Protein AF-A0A0Q8VPU6-F1 (afdb_monomer_lite)

pLDDT: mean 77.77, std 11.26, range [45.19, 90.81]

Sequence (61 aa):
MLLCWFHHRTLETSGWGIRMIRGAPQIRPPVWLDPGGRWRHSTKSPTRLTDQLERRPAAVA

Secondary structure (DSSP, 8-state):
-PPPHHHHTTTTTS--EEEEETTEEEEE--TTT-TT---EE-TT-HHHHHHHHHHS-----

Structure (mmCIF, N/CA/C/O backbone):
data_AF-A0A0Q8VPU6-F1
#
_entry.id   AF-A0A0Q8VPU6-F1
#
loop_
_atom_site.group_PDB
_atom_site.id
_atom_site.type_symbol
_atom_site.label_atom_id
_atom_site.label_alt_id
_atom_site.label_comp_id
_atom_site.label_asym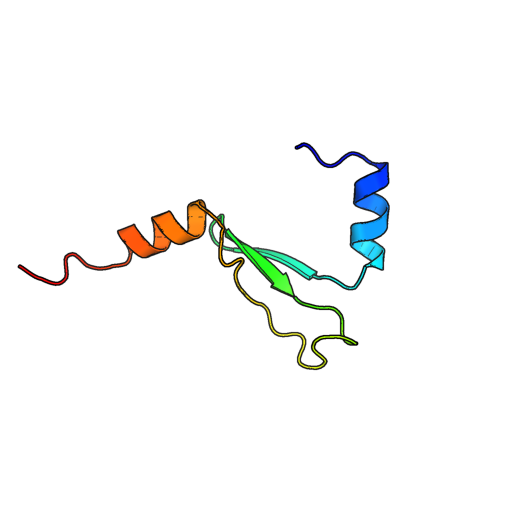_id
_atom_site.label_entity_id
_atom_site.label_seq_id
_atom_site.pdbx_PDB_ins_code
_atom_site.Cartn_x
_atom_site.Cartn_y
_atom_site.Cartn_z
_atom_site.occupancy
_atom_site.B_iso_or_equiv
_atom_site.auth_seq_id
_atom_site.auth_comp_id
_atom_site.auth_asym_id
_atom_site.auth_atom_id
_atom_site.pdbx_PDB_model_num
ATOM 1 N N . MET A 1 1 ? 4.650 5.523 12.043 1.00 48.94 1 MET A N 1
ATOM 2 C CA . MET A 1 1 ? 5.566 5.450 10.886 1.00 48.94 1 MET A CA 1
ATOM 3 C C . MET A 1 1 ? 5.062 6.434 9.833 1.00 48.94 1 MET A C 1
ATOM 5 O O . MET A 1 1 ? 4.094 6.123 9.151 1.00 48.94 1 MET A O 1
ATOM 9 N N . LEU A 1 2 ? 5.607 7.653 9.785 1.00 59.78 2 LEU A N 1
ATOM 10 C CA . LEU A 1 2 ? 5.239 8.642 8.763 1.00 59.78 2 LEU A CA 1
ATOM 11 C C . LEU A 1 2 ? 6.057 8.350 7.499 1.00 59.78 2 LEU A C 1
ATOM 13 O O . LEU A 1 2 ? 7.274 8.214 7.569 1.00 59.78 2 LEU A O 1
ATOM 17 N N . LEU A 1 3 ? 5.382 8.192 6.365 1.00 58.06 3 LEU A N 1
ATOM 18 C CA . LEU A 1 3 ? 6.001 7.878 5.080 1.00 58.06 3 LEU A CA 1
ATOM 19 C C . LEU A 1 3 ? 6.773 9.121 4.581 1.00 58.06 3 LEU A C 1
ATOM 21 O O . LEU A 1 3 ? 6.174 10.176 4.384 1.00 58.06 3 LEU A O 1
ATOM 25 N N . CYS A 1 4 ? 8.095 9.020 4.427 1.00 76.81 4 CYS A N 1
ATOM 26 C CA . CYS A 1 4 ? 8.985 10.101 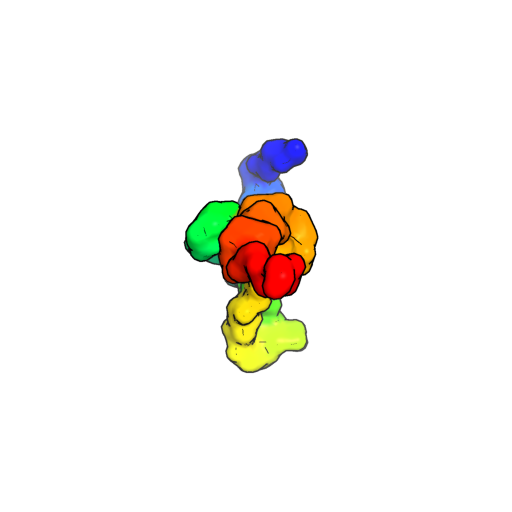3.973 1.00 76.81 4 CYS A CA 1
ATOM 27 C C . CYS A 1 4 ? 8.897 10.303 2.449 1.00 76.81 4 CYS A C 1
ATOM 29 O O . CYS A 1 4 ? 8.532 9.374 1.735 1.00 76.81 4 CYS A O 1
ATOM 31 N N . TRP A 1 5 ? 9.308 11.462 1.914 1.00 66.44 5 TRP A N 1
ATOM 32 C CA . TRP A 1 5 ?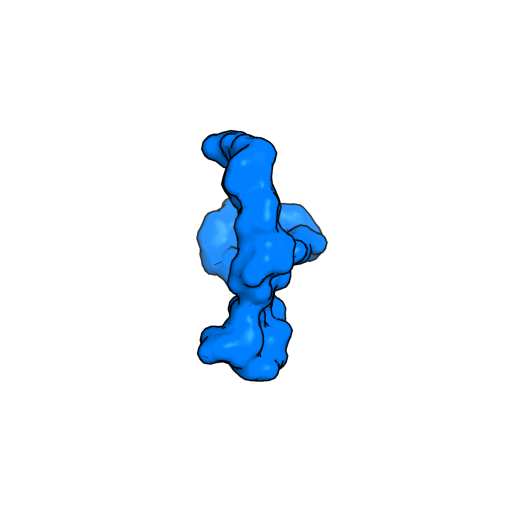 9.271 11.765 0.465 1.00 66.44 5 TRP A CA 1
ATOM 33 C C . TRP A 1 5 ? 9.874 10.659 -0.423 1.00 66.44 5 TRP A C 1
ATOM 35 O O . TRP A 1 5 ? 9.264 10.242 -1.407 1.00 66.44 5 TRP A O 1
ATOM 45 N N . PHE A 1 6 ? 11.024 10.102 -0.027 1.00 68.56 6 PHE A N 1
ATOM 46 C CA . PHE A 1 6 ? 11.663 8.996 -0.750 1.00 68.56 6 PHE A CA 1
ATOM 47 C C . PHE A 1 6 ? 10.801 7.721 -0.794 1.00 68.56 6 PHE A C 1
ATOM 49 O O . PHE A 1 6 ? 10.901 6.940 -1.732 1.00 68.56 6 PHE A O 1
ATOM 56 N N . HIS A 1 7 ? 9.926 7.524 0.191 1.00 64.81 7 HIS A N 1
ATOM 57 C CA . HIS A 1 7 ? 8.983 6.410 0.242 1.00 64.81 7 HIS A CA 1
ATOM 58 C C . HIS A 1 7 ? 7.711 6.680 -0.592 1.00 64.81 7 HIS A C 1
ATOM 60 O O . HIS A 1 7 ? 7.036 5.739 -1.001 1.00 64.81 7 HIS A O 1
ATOM 66 N N . HIS A 1 8 ? 7.375 7.940 -0.892 1.00 64.06 8 HIS A N 1
ATOM 67 C CA . HIS A 1 8 ? 6.185 8.276 -1.691 1.00 64.06 8 HIS A CA 1
ATOM 68 C C . HIS A 1 8 ? 6.416 8.187 -3.198 1.00 64.06 8 HIS A C 1
ATOM 70 O O . HIS A 1 8 ? 5.496 7.820 -3.922 1.00 64.06 8 HIS A O 1
ATOM 76 N N . ARG A 1 9 ? 7.641 8.426 -3.686 1.00 69.75 9 ARG A N 1
ATOM 77 C CA . ARG A 1 9 ? 7.941 8.363 -5.134 1.00 69.75 9 ARG A CA 1
ATOM 78 C C . ARG A 1 9 ? 7.671 6.993 -5.766 1.00 69.75 9 ARG A C 1
ATOM 80 O O . ARG A 1 9 ? 7.499 6.899 -6.974 1.00 69.75 9 ARG A O 1
ATOM 87 N N . THR A 1 10 ? 7.686 5.929 -4.965 1.00 66.50 10 THR A N 1
ATOM 88 C CA . THR A 1 10 ? 7.427 4.564 -5.434 1.00 66.50 10 THR A CA 1
ATOM 89 C C . THR A 1 10 ? 5.956 4.195 -5.358 1.00 66.50 10 THR A C 1
ATOM 91 O O . THR A 1 10 ? 5.551 3.261 -6.038 1.00 66.50 10 THR A O 1
ATOM 94 N N . LEU A 1 11 ? 5.133 4.923 -4.593 1.00 66.19 11 LEU A N 1
ATOM 95 C CA . LEU A 1 11 ? 3.694 4.660 -4.556 1.00 66.19 11 LEU A CA 1
ATOM 96 C C . LEU A 1 11 ? 3.086 4.836 -5.947 1.00 66.19 11 LEU A C 1
ATOM 98 O O . LEU A 1 11 ? 2.328 3.969 -6.377 1.00 66.19 11 LEU A O 1
ATOM 102 N N . GLU A 1 12 ? 3.499 5.874 -6.677 1.00 65.94 12 GLU A N 1
ATOM 103 C CA . GLU A 1 12 ? 2.972 6.151 -8.017 1.00 65.94 12 GLU A CA 1
ATOM 104 C C . GLU A 1 12 ? 3.395 5.110 -9.064 1.00 65.94 12 GLU A C 1
ATOM 106 O O . GLU A 1 12 ? 2.618 4.786 -9.959 1.00 65.94 12 GLU A O 1
ATOM 111 N N . THR A 1 13 ? 4.592 4.525 -8.940 1.00 75.19 13 THR A N 1
ATOM 112 C CA . THR A 1 13 ? 5.117 3.548 -9.913 1.00 75.19 13 THR A CA 1
ATOM 113 C C . THR A 1 13 ? 4.867 2.093 -9.533 1.00 75.19 13 THR A C 1
ATOM 115 O O . THR A 1 13 ? 4.970 1.209 -10.379 1.00 75.19 13 THR A O 1
ATOM 118 N N . SER A 1 14 ? 4.511 1.816 -8.278 1.00 76.69 14 SER A N 1
ATOM 119 C CA . SER A 1 14 ? 4.340 0.450 -7.770 1.00 76.69 14 SER A CA 1
ATOM 120 C C . SER A 1 14 ? 3.186 -0.323 -8.428 1.00 76.69 14 SER A C 1
ATOM 122 O O . SER A 1 14 ? 3.089 -1.540 -8.269 1.00 76.69 14 SER A O 1
ATOM 124 N N . GLY A 1 15 ? 2.290 0.372 -9.138 1.00 84.50 15 GLY A N 1
ATOM 125 C CA . GLY A 1 15 ? 1.085 -0.198 -9.743 1.00 84.50 15 GLY A CA 1
ATOM 126 C C . GLY A 1 15 ? -0.023 -0.517 -8.734 1.00 84.50 15 GLY A C 1
ATOM 127 O O . GLY A 1 15 ? -1.106 -0.949 -9.130 1.00 84.50 15 GLY A O 1
ATOM 128 N N . TRP A 1 16 ? 0.217 -0.292 -7.440 1.00 87.25 16 TRP A N 1
ATOM 129 C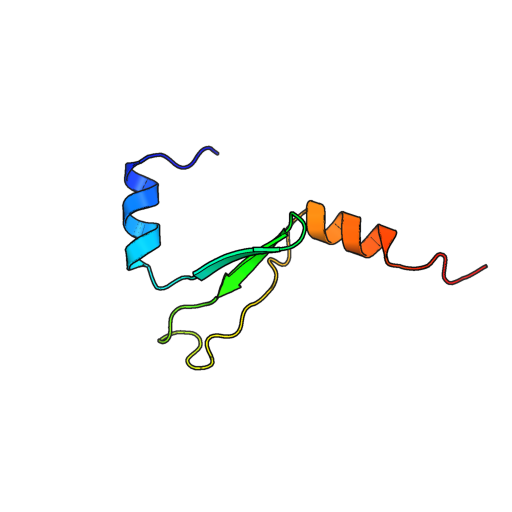 CA . TRP A 1 16 ? -0.787 -0.462 -6.399 1.00 87.25 16 TRP A CA 1
ATOM 130 C C . TRP A 1 16 ? -1.728 0.740 -6.370 1.00 87.25 16 TRP A C 1
ATOM 132 O O . TRP A 1 16 ? -1.302 1.891 -6.349 1.00 87.25 16 TRP A O 1
ATOM 142 N N . GLY A 1 17 ? -3.032 0.477 -6.322 1.00 88.69 17 GLY A N 1
ATOM 143 C CA . GLY A 1 17 ? -4.026 1.505 -6.026 1.00 88.69 17 GLY A CA 1
ATOM 144 C C . GLY A 1 17 ? -4.309 1.549 -4.531 1.00 88.69 17 GLY A C 1
ATOM 145 O O . GLY A 1 17 ? -4.565 0.509 -3.930 1.00 88.69 17 GLY A O 1
ATOM 146 N N . ILE A 1 18 ? -4.326 2.737 -3.931 1.00 87.38 18 ILE A N 1
ATOM 147 C CA . ILE A 1 18 ? -4.766 2.939 -2.545 1.00 87.38 18 ILE A CA 1
ATOM 148 C C . ILE A 1 18 ? -5.850 4.015 -2.551 1.00 87.38 18 ILE A C 1
ATOM 150 O O . ILE A 1 18 ? -5.672 5.072 -3.151 1.00 87.38 18 ILE A O 1
ATOM 154 N N . ARG A 1 19 ? -6.985 3.752 -1.899 1.00 87.69 19 ARG A N 1
ATOM 155 C CA . ARG A 1 19 ? -8.052 4.744 -1.698 1.00 87.69 19 ARG A CA 1
ATOM 156 C C . ARG A 1 19 ? -8.648 4.625 -0.304 1.00 87.69 19 ARG A C 1
ATOM 158 O O . ARG A 1 19 ? -8.685 3.533 0.256 1.00 87.69 19 ARG A O 1
ATOM 165 N N . MET A 1 20 ? -9.166 5.723 0.231 1.00 88.38 20 MET A N 1
ATOM 166 C CA . MET A 1 20 ? -9.855 5.744 1.522 1.00 88.38 20 MET A CA 1
ATOM 167 C C . MET A 1 20 ? -11.366 5.720 1.306 1.00 88.38 20 MET A C 1
ATOM 169 O O . MET A 1 20 ? -11.896 6.537 0.560 1.00 88.38 20 MET A O 1
ATOM 173 N N . ILE A 1 21 ? -12.070 4.796 1.959 1.00 87.19 21 ILE A N 1
ATOM 174 C CA . ILE A 1 21 ? -13.534 4.704 1.933 1.00 87.19 21 ILE A CA 1
ATOM 175 C C . ILE A 1 21 ? -14.011 4.577 3.378 1.00 87.19 21 ILE A C 1
ATOM 177 O O . ILE A 1 21 ? -13.684 3.595 4.041 1.00 87.19 21 ILE A O 1
ATOM 181 N N . ARG A 1 22 ? -14.776 5.565 3.865 1.00 82.62 22 ARG A N 1
ATOM 182 C CA . ARG A 1 22 ? -15.289 5.614 5.252 1.00 82.62 22 ARG A CA 1
ATOM 183 C C . ARG A 1 22 ? -14.188 5.405 6.305 1.00 82.62 22 ARG A C 1
ATOM 185 O O . ARG A 1 22 ? -14.295 4.552 7.171 1.00 82.62 22 ARG A O 1
ATOM 192 N N . GLY A 1 23 ? -13.068 6.114 6.161 1.00 82.69 23 GLY A N 1
ATOM 193 C CA . GLY A 1 23 ? -11.937 6.013 7.095 1.00 82.69 23 GLY A CA 1
ATOM 194 C C . GLY A 1 23 ? -11.117 4.717 7.005 1.00 82.69 23 GLY A C 1
ATOM 195 O O . GLY A 1 23 ? -10.093 4.605 7.672 1.00 82.69 23 GLY A O 1
ATOM 196 N N . ALA A 1 24 ? -11.491 3.764 6.145 1.00 83.88 24 ALA A N 1
ATOM 197 C CA . ALA A 1 24 ? -10.747 2.528 5.932 1.00 83.88 24 ALA A CA 1
ATOM 198 C C . ALA A 1 24 ? -10.034 2.519 4.565 1.00 83.88 24 ALA A C 1
ATOM 200 O O . ALA A 1 24 ? -10.655 2.837 3.544 1.00 83.88 24 ALA A O 1
ATOM 201 N N . PRO A 1 25 ? -8.757 2.101 4.494 1.00 85.50 25 PRO A N 1
ATOM 202 C CA . PRO A 1 25 ? -8.067 1.941 3.226 1.00 85.50 25 PRO A CA 1
ATOM 203 C C . PRO A 1 25 ? -8.578 0.712 2.465 1.00 85.50 25 PRO A C 1
ATOM 205 O O . PRO A 1 25 ? -8.725 -0.391 3.009 1.00 85.50 25 PRO A O 1
ATOM 208 N N . GLN A 1 26 ? -8.792 0.902 1.169 1.00 89.56 26 GLN A N 1
ATOM 209 C CA . GLN A 1 26 ? -8.893 -0.157 0.179 1.00 89.56 26 GLN A CA 1
ATOM 210 C C . GLN A 1 26 ? -7.647 -0.147 -0.700 1.00 89.56 26 GLN A C 1
ATOM 212 O O . GLN A 1 26 ? -7.134 0.910 -1.065 1.00 89.56 26 GLN A O 1
ATOM 217 N N . ILE A 1 27 ? -7.190 -1.345 -1.042 1.00 88.50 27 ILE A N 1
ATOM 218 C CA . ILE A 1 27 ? -5.980 -1.595 -1.811 1.00 88.50 27 ILE A CA 1
ATOM 219 C C . ILE A 1 27 ? -6.381 -2.353 -3.079 1.00 88.50 27 ILE A C 1
ATOM 221 O O . ILE A 1 27 ? -7.193 -3.282 -3.026 1.00 88.50 27 ILE A O 1
ATOM 225 N N . ARG A 1 28 ? -5.830 -1.948 -4.220 1.00 90.81 28 ARG A N 1
ATOM 226 C CA . ARG A 1 28 ? -5.949 -2.636 -5.506 1.00 90.81 28 ARG A CA 1
ATOM 227 C C . ARG A 1 28 ? -4.566 -3.144 -5.921 1.00 90.81 28 ARG A C 1
ATOM 229 O O . ARG A 1 28 ? -3.650 -2.322 -5.981 1.00 90.81 28 ARG A O 1
ATOM 236 N N . PRO A 1 29 ? -4.407 -4.445 -6.215 1.00 89.06 29 PRO A N 1
ATOM 237 C CA . PRO A 1 29 ? -3.137 -4.977 -6.687 1.00 89.06 29 PRO A CA 1
ATOM 238 C C . PRO A 1 29 ? -2.778 -4.444 -8.081 1.00 89.06 29 PRO A C 1
ATOM 240 O O . PRO A 1 29 ? -3.678 -4.066 -8.838 1.00 89.06 29 PRO A O 1
ATOM 243 N N . PRO A 1 30 ? -1.490 -4.458 -8.452 1.00 88.31 30 PRO A N 1
ATOM 244 C CA . PRO A 1 30 ? -1.062 -4.220 -9.822 1.00 88.31 30 PRO A CA 1
ATOM 245 C C . PRO A 1 30 ? -1.608 -5.288 -10.775 1.00 88.31 30 PRO A C 1
ATOM 247 O O . PRO A 1 30 ? -1.864 -6.425 -10.375 1.00 88.31 30 PRO A O 1
ATOM 250 N N . VAL A 1 31 ? -1.697 -4.944 -12.060 1.00 87.62 31 VAL A N 1
ATOM 251 C CA . VAL A 1 31 ? -2.263 -5.809 -13.115 1.00 87.62 31 VAL A CA 1
ATOM 252 C C . VAL A 1 31 ? -1.556 -7.157 -13.267 1.00 87.62 31 VAL A C 1
ATOM 254 O O . VAL A 1 31 ? -2.189 -8.132 -13.649 1.00 87.62 31 VAL A O 1
ATOM 257 N N . TRP A 1 32 ? -0.264 -7.235 -12.939 1.00 88.25 32 TRP A N 1
ATOM 258 C CA . TRP A 1 32 ? 0.499 -8.485 -12.983 1.00 88.25 32 TRP A CA 1
ATOM 259 C C . TRP A 1 32 ? 0.143 -9.445 -11.837 1.00 88.25 32 TRP A C 1
ATOM 261 O O . TRP A 1 32 ? 0.403 -10.638 -11.946 1.00 88.25 32 TRP A O 1
ATOM 271 N N . LEU A 1 33 ? -0.448 -8.939 -10.749 1.00 87.88 33 LEU A N 1
ATOM 272 C CA . LEU A 1 33 ? -0.849 -9.725 -9.580 1.00 87.88 33 LEU A CA 1
ATOM 273 C C . LEU A 1 33 ? -2.351 -10.036 -9.575 1.00 87.88 33 LEU A C 1
ATOM 275 O O . LEU A 1 33 ? -2.756 -11.138 -9.219 1.00 87.88 33 LEU A O 1
ATOM 279 N N . ASP A 1 34 ? -3.183 -9.066 -9.953 1.00 85.50 34 ASP A N 1
ATOM 280 C CA . ASP A 1 34 ? -4.630 -9.238 -10.113 1.00 85.50 34 ASP A CA 1
ATOM 281 C C . ASP A 1 34 ? -5.074 -8.490 -11.379 1.00 85.50 34 ASP A C 1
ATOM 283 O O .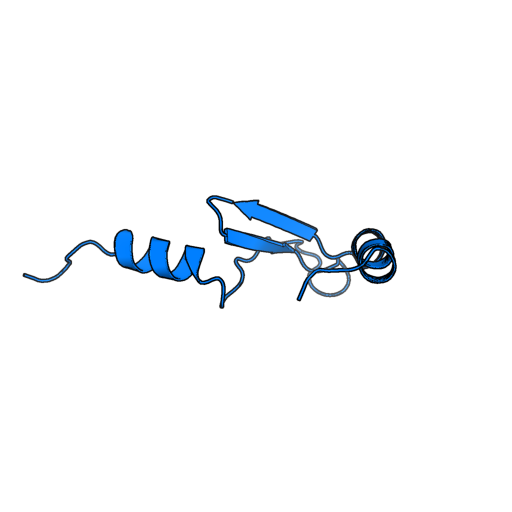 ASP A 1 34 ? -5.381 -7.293 -11.310 1.00 85.50 34 ASP A O 1
ATOM 287 N N . PRO A 1 35 ? -5.126 -9.170 -12.541 1.00 85.00 35 PRO A N 1
ATOM 288 C CA . PRO A 1 35 ? -5.590 -8.567 -13.791 1.00 85.00 35 PRO A CA 1
ATOM 289 C C . PRO A 1 35 ? -7.019 -8.019 -13.689 1.00 85.00 35 PRO A C 1
ATOM 291 O O . PRO A 1 35 ? -7.383 -7.094 -14.410 1.00 85.00 35 PRO A O 1
ATOM 294 N N . GLY A 1 36 ? -7.826 -8.556 -12.765 1.00 87.38 36 GLY A N 1
ATOM 295 C CA . GLY A 1 36 ? -9.184 -8.089 -12.501 1.00 87.38 36 GLY A CA 1
ATOM 296 C C . GLY A 1 36 ? -9.248 -6.758 -11.751 1.00 87.38 36 GLY A C 1
ATOM 297 O O . GLY A 1 36 ? -10.334 -6.191 -11.623 1.00 87.38 36 GLY A O 1
ATOM 298 N N . GLY A 1 37 ? -8.124 -6.251 -11.228 1.00 86.00 37 GLY A N 1
ATOM 299 C CA . GLY A 1 37 ? -8.039 -4.919 -10.627 1.00 86.00 37 GLY A CA 1
ATOM 300 C C . GLY A 1 37 ? -9.043 -4.691 -9.495 1.00 86.00 37 GLY A C 1
ATOM 301 O O . GLY A 1 37 ? -9.536 -3.572 -9.309 1.00 86.00 37 GLY A O 1
ATOM 302 N N . ARG A 1 38 ? -9.391 -5.744 -8.747 1.00 88.81 38 ARG A N 1
ATOM 303 C CA . ARG A 1 38 ? -10.435 -5.660 -7.724 1.00 88.81 38 ARG A CA 1
ATOM 304 C C . ARG A 1 38 ? -9.924 -4.909 -6.501 1.00 88.81 38 ARG A C 1
ATOM 306 O O . ARG A 1 38 ? -8.884 -5.231 -5.932 1.00 88.81 38 ARG A O 1
ATOM 313 N N . TRP A 1 39 ? -10.712 -3.940 -6.049 1.00 89.75 39 TRP A N 1
ATOM 314 C CA . TRP A 1 39 ? -10.481 -3.264 -4.778 1.00 89.75 39 TRP A CA 1
ATOM 315 C C . TRP A 1 39 ? -10.796 -4.200 -3.615 1.00 89.75 39 TRP A C 1
ATOM 317 O O . TRP A 1 39 ? -11.890 -4.763 -3.532 1.00 89.75 39 TRP A O 1
ATOM 327 N N . ARG A 1 40 ? -9.845 -4.340 -2.694 1.00 87.31 40 ARG A N 1
ATOM 328 C CA . ARG A 1 40 ? -9.978 -5.156 -1.486 1.00 87.31 40 ARG A CA 1
ATOM 329 C C . ARG A 1 40 ? -9.784 -4.269 -0.270 1.00 87.31 40 ARG A C 1
ATOM 331 O O . ARG A 1 40 ? -8.899 -3.420 -0.238 1.00 87.31 40 ARG A O 1
ATOM 338 N N . HIS A 1 41 ? -10.623 -4.444 0.740 1.00 84.81 41 HIS A N 1
ATOM 339 C CA . HIS A 1 41 ? -10.406 -3.775 2.017 1.00 84.81 41 HIS A CA 1
ATOM 340 C C . HIS A 1 41 ? -9.133 -4.302 2.676 1.00 84.81 41 HIS A C 1
ATOM 342 O O . HIS A 1 41 ? -8.891 -5.509 2.655 1.00 84.81 41 HIS A O 1
ATOM 348 N N . SER A 1 42 ? -8.371 -3.422 3.330 1.00 79.62 42 SER A N 1
ATOM 349 C CA . SER A 1 42 ? -7.308 -3.882 4.221 1.00 79.62 42 SER A CA 1
ATOM 350 C C . SER A 1 42 ? -7.911 -4.738 5.342 1.00 79.62 42 SER A C 1
ATOM 352 O O . SER A 1 42 ? -8.895 -4.354 5.986 1.00 79.62 42 SER A O 1
ATOM 354 N N . THR A 1 43 ? -7.351 -5.928 5.555 1.00 74.06 43 THR A N 1
ATOM 355 C CA . THR A 1 43 ? -7.848 -6.897 6.546 1.00 74.06 43 THR A CA 1
ATOM 356 C C . THR A 1 43 ? -7.611 -6.425 7.983 1.00 74.06 43 THR A C 1
ATOM 358 O O . THR A 1 43 ? -8.342 -6.820 8.881 1.00 74.06 43 THR A O 1
ATOM 361 N N . LYS A 1 44 ? -6.608 -5.564 8.208 1.00 76.06 44 LYS A N 1
ATOM 362 C CA . LYS A 1 44 ? -6.134 -5.156 9.544 1.00 76.06 44 LYS A CA 1
ATOM 363 C C . LYS A 1 44 ? -6.421 -3.686 9.884 1.00 76.06 44 LYS A C 1
ATOM 365 O O . LYS A 1 44 ? -5.849 -3.171 10.834 1.00 76.06 44 LYS A O 1
ATOM 370 N N . SER A 1 45 ? -7.258 -2.985 9.113 1.00 77.25 45 SER A N 1
ATOM 371 C CA . SER A 1 45 ? -7.598 -1.582 9.404 1.00 77.25 45 SER A CA 1
ATOM 372 C C . SER A 1 45 ? -8.438 -1.480 10.691 1.00 77.25 45 SER A C 1
ATOM 374 O O . SER A 1 45 ? -9.552 -2.008 10.694 1.00 77.25 45 SER A O 1
ATOM 376 N N . PRO A 1 46 ? -7.967 -0.788 11.750 1.00 77.75 46 PRO A N 1
ATOM 377 C CA . PRO A 1 46 ? -8.716 -0.645 13.001 1.00 77.75 46 PRO A CA 1
ATOM 378 C C . PRO A 1 46 ? -10.067 0.040 12.797 1.00 77.75 46 PRO A C 1
ATOM 380 O O . PRO A 1 46 ? -11.078 -0.481 13.242 1.00 77.75 46 PRO A O 1
ATOM 383 N N . THR A 1 47 ? -10.104 1.130 12.022 1.00 79.06 47 THR A N 1
ATOM 384 C CA . THR A 1 47 ? -11.339 1.858 11.686 1.00 79.06 47 THR A CA 1
ATOM 385 C C . THR A 1 47 ? -12.386 0.945 11.062 1.00 79.06 47 THR A C 1
ATOM 387 O O . THR A 1 47 ? -13.537 0.960 11.471 1.00 79.06 47 THR A O 1
ATOM 390 N N . ARG A 1 48 ? -11.983 0.078 10.123 1.00 79.94 48 ARG A N 1
ATOM 391 C CA . ARG A 1 48 ? -12.894 -0.902 9.519 1.00 79.94 48 ARG A CA 1
ATOM 392 C C . ARG A 1 48 ? -13.417 -1.910 10.544 1.00 79.94 48 ARG A C 1
ATOM 394 O O . ARG A 1 48 ? -14.583 -2.278 10.474 1.00 79.94 48 ARG A O 1
ATOM 401 N N . LEU A 1 49 ? -12.547 -2.418 11.416 1.00 83.00 49 LEU A N 1
ATOM 402 C CA . LEU A 1 49 ? -12.930 -3.402 12.430 1.00 83.00 49 LEU A CA 1
ATOM 403 C C . LEU A 1 49 ? -13.927 -2.793 13.419 1.00 83.00 49 LEU A C 1
ATOM 405 O O . LEU A 1 49 ? -14.932 -3.433 13.713 1.00 83.00 49 LEU A O 1
ATOM 409 N N . THR A 1 50 ? -13.701 -1.548 13.846 1.00 83.31 50 THR A N 1
ATOM 410 C CA . THR A 1 50 ? -14.654 -0.781 14.657 1.00 83.31 50 THR A CA 1
ATOM 411 C C . THR A 1 50 ? -15.983 -0.611 13.922 1.00 83.31 50 THR A C 1
ATOM 413 O O . THR A 1 50 ? -17.005 -1.051 14.438 1.00 83.31 50 THR A O 1
ATOM 416 N N . ASP A 1 51 ? -15.968 -0.126 12.674 1.00 80.44 51 ASP A N 1
ATOM 417 C CA . ASP A 1 51 ? -17.162 -0.019 11.819 1.00 80.44 51 ASP A CA 1
ATOM 418 C C . ASP A 1 51 ? -17.923 -1.355 11.708 1.00 80.44 51 ASP A C 1
ATOM 420 O O . ASP A 1 51 ? -19.149 -1.378 11.670 1.00 80.44 51 ASP A O 1
ATOM 424 N N . GLN A 1 52 ? -17.223 -2.492 11.612 1.00 80.62 52 GLN A N 1
ATOM 425 C CA . GLN A 1 52 ? -17.847 -3.818 11.536 1.00 80.62 52 GLN A CA 1
ATOM 426 C C . GLN A 1 52 ? -18.478 -4.258 12.859 1.00 80.62 52 GLN A C 1
ATOM 428 O O . GLN A 1 52 ? -19.502 -4.941 12.828 1.00 80.62 52 GLN A O 1
ATOM 433 N N . LEU A 1 53 ? -17.877 -3.904 13.996 1.00 84.25 53 LEU A N 1
ATOM 434 C CA . LEU A 1 53 ? -18.44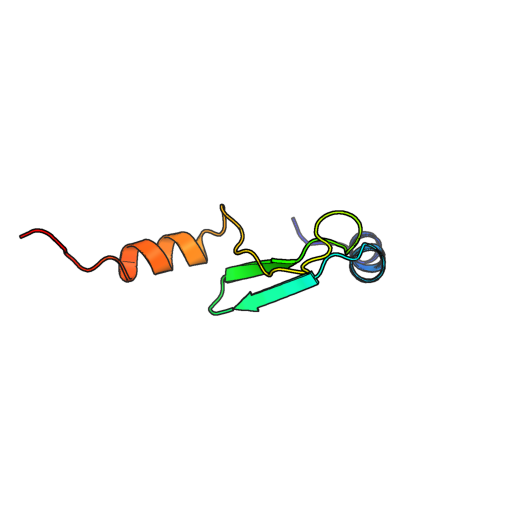2 -4.165 15.320 1.00 84.25 53 LEU A CA 1
ATOM 435 C C . LEU A 1 53 ? -19.678 -3.298 15.567 1.00 84.25 53 LEU A C 1
ATOM 437 O O . LEU A 1 53 ? -20.679 -3.820 16.037 1.00 84.25 53 LEU A O 1
ATOM 441 N N . GLU A 1 54 ? -19.641 -2.024 15.177 1.00 82.19 54 GLU A N 1
ATOM 442 C CA . GLU A 1 54 ? -20.787 -1.109 15.270 1.00 82.19 54 GLU A CA 1
ATOM 443 C C . GLU A 1 54 ? -21.925 -1.498 14.314 1.00 82.19 54 GLU A C 1
ATOM 445 O O . GLU A 1 54 ? -23.100 -1.366 14.647 1.00 82.19 54 GLU A O 1
ATOM 450 N N . ARG A 1 55 ? -21.593 -1.995 13.114 1.00 75.81 55 ARG A N 1
ATOM 451 C CA . ARG A 1 55 ? -22.579 -2.461 12.122 1.00 75.81 55 ARG A CA 1
ATOM 452 C C . ARG A 1 55 ? -23.116 -3.855 12.398 1.00 75.81 55 ARG A C 1
ATOM 454 O O . ARG A 1 55 ? -24.134 -4.204 11.801 1.00 75.81 55 ARG A O 1
ATOM 461 N N . ARG A 1 56 ? -22.447 -4.673 13.222 1.00 71.75 56 ARG A N 1
ATOM 462 C CA . ARG A 1 56 ? -23.080 -5.885 13.747 1.00 71.75 56 ARG A CA 1
ATOM 463 C C . ARG A 1 56 ? -24.255 -5.376 14.576 1.00 71.75 56 ARG A C 1
ATOM 465 O O . ARG A 1 56 ? -24.009 -4.725 15.587 1.00 71.75 56 ARG A O 1
ATOM 472 N N . PRO A 1 57 ? -25.516 -5.623 14.169 1.00 60.16 57 PRO A N 1
ATOM 473 C CA . PRO A 1 57 ? -26.616 -5.361 15.078 1.00 60.16 57 PRO A CA 1
ATOM 474 C C . PRO A 1 57 ? -26.307 -6.100 16.381 1.00 60.16 57 PRO A C 1
ATOM 476 O O . PRO A 1 57 ? -25.580 -7.101 16.368 1.00 60.16 57 PRO A O 1
ATOM 479 N N . ALA A 1 58 ? -26.869 -5.632 17.489 1.00 60.53 58 ALA A N 1
ATOM 480 C CA . ALA A 1 58 ? -26.999 -6.390 18.727 1.00 60.53 58 ALA A CA 1
ATOM 481 C C . ALA A 1 58 ? -27.854 -7.664 18.502 1.00 60.53 58 ALA A C 1
ATOM 483 O O . ALA A 1 58 ? -28.855 -7.899 19.165 1.00 60.53 58 ALA A O 1
ATOM 484 N N . ALA A 1 59 ? -27.498 -8.473 17.505 1.00 58.03 59 ALA A N 1
ATOM 485 C CA . ALA A 1 59 ? -28.045 -9.765 17.173 1.00 58.03 59 ALA A CA 1
ATOM 486 C C . ALA A 1 59 ? -27.456 -10.747 18.175 1.00 58.03 59 ALA A C 1
ATOM 488 O O . ALA A 1 59 ? -26.409 -11.352 17.945 1.00 58.03 59 ALA A O 1
ATOM 489 N N . VAL A 1 60 ? -28.051 -10.745 19.356 1.00 56.75 60 VAL A N 1
ATOM 490 C CA . VAL A 1 60 ? -28.851 -11.836 19.918 1.00 56.75 60 VAL A CA 1
ATOM 491 C C . VAL A 1 60 ? -29.129 -11.380 21.354 1.00 56.75 60 VAL A C 1
ATOM 493 O O . VAL A 1 60 ? -28.264 -11.494 22.222 1.00 56.75 60 VAL A O 1
ATOM 496 N N . ALA A 1 61 ? -30.301 -10.780 21.560 1.00 45.19 61 ALA A N 1
ATOM 497 C CA . ALA A 1 61 ? -31.013 -10.838 22.832 1.00 45.19 61 ALA A CA 1
ATOM 498 C C . ALA A 1 61 ? -32.066 -11.943 22.709 1.00 45.19 61 ALA A C 1
ATOM 500 O O . ALA A 1 61 ? -32.610 -12.082 21.586 1.00 45.19 61 ALA A O 1
#

Radius of gyration: 15.4 Å; chains: 1; bounding box: 43×24×37 Å

Foldseek 3Di:
DDQDPVNVVVVVVQQKDWDDDQNWIWIFHHCVVPVVRDTDTDPPTPSVVVVVVVPPPVPDD